Protein AF-A0A0N1F2L9-F1 (afdb_monomer)

Secondary structure (DSSP, 8-state):
--EEEEEESS-EEETTTTEEE-TT-EEEEETTS---TTEE-TTSPBPPTTTS--TT-THHHHTS-HHHHHHHHHHTT---TT--HHHHHHHHHHHHHH-

Radius of gyration: 15.17 Å; Cα contacts (8 Å, |Δi|>4): 146; chains: 1; bounding box: 30×22×40 Å

Sequence (99 aa):
MSKVTYTAGGQIYLSDEGRMVYDGDTFEADAAAPIGDNWLDEKGQEIPADKKRKKGDPSRYSALSEADVKALASARKIPTTGKDKAALVAALAADDADA

Foldseek 3Di:
DDKFKWAFCAWDQDPVVRDIDGHGDIDIDPLLDQADQRIGHPVRHGDPVVSRQDQLRLVSQVPPDLVVLLVVCVVVVNDDPPDGSSRSSNSSSVVRVVD

Nearest PDB structures (foldseek):
  1oxv-assembly3_D  TM=2.766E-01  e=2.638E+00  Saccharolobus solfataricus
  1oxx-assembly1_K  TM=2.637E-01  e=2.638E+00  Saccharolobus solfataricus

Solvent-accessible surface area (backbone atoms only — not comparable to full-atom values): 5746 Å² total; per-residue (Å²): 132,64,71,39,62,28,15,24,69,28,82,42,75,41,78,92,77,72,43,78,44,44,61,77,40,74,47,75,42,53,69,70,54,76,52,55,93,44,43,15,33,73,85,63,41,78,52,51,73,90,72,33,51,51,81,32,45,39,69,62,42,66,78,44,51,60,66,54,41,51,52,52,27,51,74,69,70,42,88,63,83,95,52,52,60,69,56,43,25,48,48,51,13,51,55,52,57,75,106

Mean predicted aligned error: 12.19 Å

pLDDT: mean 76.74, std 11.25, range [45.5, 90.19]

Structure (mmCIF, N/CA/C/O backbone):
data_AF-A0A0N1F2L9-F1
#
_entry.id   AF-A0A0N1F2L9-F1
#
loop_
_atom_site.group_PDB
_atom_site.id
_atom_site.type_symbol
_atom_site.label_atom_id
_atom_site.label_alt_id
_atom_site.label_comp_id
_atom_site.label_asym_id
_atom_site.label_entity_id
_atom_site.label_seq_id
_atom_site.pdbx_PDB_ins_code
_atom_site.Cartn_x
_atom_site.Cartn_y
_atom_site.Cartn_z
_atom_site.occupancy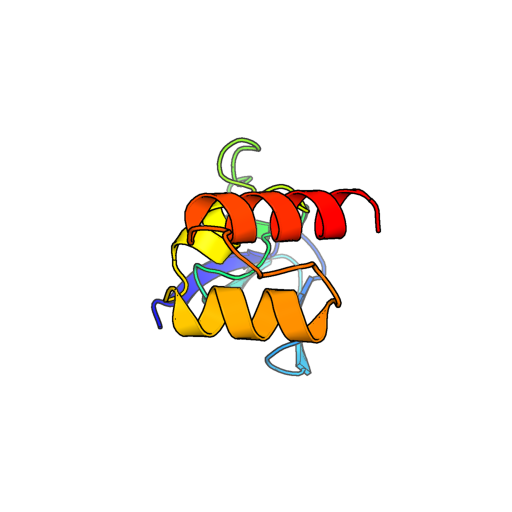
_atom_site.B_iso_or_equiv
_atom_site.auth_seq_id
_atom_site.auth_comp_id
_atom_site.auth_asym_id
_atom_site.auth_atom_id
_atom_site.pdbx_PDB_model_num
ATOM 1 N N . MET A 1 1 ? -9.299 6.141 -6.440 1.00 58.78 1 MET A N 1
ATOM 2 C CA . MET A 1 1 ? -7.997 5.925 -5.784 1.00 58.78 1 MET A CA 1
ATOM 3 C C . MET A 1 1 ? -6.912 6.300 -6.781 1.00 58.78 1 MET A C 1
ATOM 5 O O . MET A 1 1 ? -7.141 6.107 -7.972 1.00 58.78 1 MET A O 1
ATOM 9 N N . SER A 1 2 ? -5.825 6.932 -6.341 1.00 73.50 2 SER A N 1
ATOM 10 C CA . SER A 1 2 ? -4.774 7.411 -7.249 1.00 73.50 2 SER A CA 1
ATOM 11 C C . SER A 1 2 ? -3.778 6.286 -7.514 1.00 73.50 2 SER A C 1
ATOM 13 O O . SER A 1 2 ? -3.154 5.800 -6.574 1.00 73.50 2 SER A O 1
ATOM 15 N N . LYS A 1 3 ? -3.629 5.886 -8.779 1.00 79.12 3 LYS A N 1
ATOM 16 C CA . LYS A 1 3 ? -2.614 4.920 -9.207 1.00 79.12 3 LYS A CA 1
ATOM 17 C C . LYS A 1 3 ? -1.296 5.628 -9.511 1.00 79.12 3 LYS A C 1
ATOM 19 O O . LYS A 1 3 ? -1.297 6.773 -9.959 1.00 79.12 3 LYS A O 1
ATOM 24 N N . VAL A 1 4 ? -0.192 4.946 -9.241 1.00 82.94 4 VAL A N 1
ATOM 25 C CA . VAL A 1 4 ? 1.171 5.394 -9.528 1.00 82.94 4 VAL A CA 1
ATOM 26 C C . VAL A 1 4 ? 1.851 4.307 -10.343 1.00 82.94 4 VAL A C 1
ATOM 28 O O . VAL A 1 4 ? 1.730 3.122 -10.029 1.00 82.94 4 VAL A O 1
ATOM 31 N N . THR A 1 5 ? 2.558 4.718 -11.388 1.00 88.31 5 THR A N 1
ATOM 32 C CA . THR A 1 5 ? 3.365 3.821 -12.211 1.00 88.31 5 THR A CA 1
ATOM 33 C C . THR A 1 5 ? 4.712 3.577 -11.543 1.00 88.31 5 THR A C 1
ATOM 35 O O . THR A 1 5 ? 5.411 4.519 -11.163 1.00 88.31 5 THR A O 1
ATOM 38 N N . TYR A 1 6 ? 5.078 2.309 -11.427 1.00 87.69 6 TYR A N 1
ATOM 39 C CA . TYR A 1 6 ? 6.354 1.828 -10.921 1.00 87.69 6 TYR A CA 1
ATOM 40 C C . TYR A 1 6 ? 7.014 0.931 -11.963 1.00 87.69 6 TYR A C 1
ATOM 42 O O . TYR A 1 6 ? 6.348 0.390 -12.846 1.00 87.69 6 TYR A O 1
ATOM 50 N N . THR A 1 7 ? 8.322 0.755 -11.836 1.00 90.19 7 THR A N 1
ATOM 51 C CA . THR A 1 7 ? 9.083 -0.227 -12.611 1.00 90.19 7 THR A CA 1
ATOM 52 C C . THR A 1 7 ? 9.537 -1.338 -11.679 1.00 90.19 7 THR A C 1
ATOM 54 O O . THR A 1 7 ? 9.881 -1.102 -10.523 1.00 90.19 7 THR A O 1
ATOM 57 N N . ALA A 1 8 ? 9.520 -2.572 -12.146 1.00 89.31 8 ALA A N 1
ATOM 58 C CA . ALA A 1 8 ? 10.018 -3.700 -11.389 1.00 89.31 8 ALA A CA 1
ATOM 59 C C . ALA A 1 8 ? 11.543 -3.798 -11.542 1.00 89.31 8 ALA A C 1
ATOM 61 O O . ALA A 1 8 ? 12.042 -3.949 -12.646 1.00 89.31 8 ALA A O 1
ATOM 62 N N . GLY A 1 9 ? 12.290 -3.714 -10.443 1.00 85.38 9 GLY A N 1
ATOM 63 C CA . GLY A 1 9 ? 13.737 -3.991 -10.385 1.00 85.38 9 GLY A CA 1
ATOM 64 C C . GLY A 1 9 ? 14.061 -5.447 -10.047 1.00 85.38 9 GLY A C 1
ATOM 65 O O . GLY A 1 9 ? 15.125 -5.753 -9.515 1.00 85.38 9 GLY A O 1
ATOM 66 N N . GLY A 1 10 ? 13.079 -6.329 -10.222 1.00 85.38 10 GLY A N 1
ATOM 67 C CA . GLY A 1 10 ? 13.114 -7.741 -9.879 1.00 85.38 10 GLY A CA 1
ATOM 68 C C . GLY A 1 10 ? 11.714 -8.341 -9.980 1.00 85.38 10 GLY A C 1
ATOM 69 O O . GLY A 1 10 ? 10.762 -7.668 -10.362 1.00 85.38 10 GLY A O 1
ATOM 70 N N . GLN A 1 11 ? 11.555 -9.608 -9.604 1.00 84.44 11 GLN A N 1
ATOM 71 C CA . GLN A 1 11 ? 10.232 -10.233 -9.576 1.00 84.44 11 GLN A CA 1
ATOM 72 C C . GLN A 1 11 ? 9.366 -9.619 -8.464 1.00 84.44 11 GLN A C 1
ATOM 74 O O . GLN A 1 11 ? 9.726 -9.662 -7.284 1.00 84.44 11 GLN A O 1
ATOM 79 N N . ILE A 1 12 ? 8.213 -9.065 -8.839 1.00 83.75 12 ILE A N 1
ATOM 80 C CA . ILE A 1 12 ? 7.229 -8.472 -7.930 1.00 83.75 12 ILE A CA 1
ATOM 81 C C . ILE A 1 12 ? 5.911 -9.215 -8.085 1.00 83.75 12 ILE A C 1
ATOM 83 O O . ILE A 1 12 ? 5.405 -9.391 -9.189 1.00 83.75 12 ILE A O 1
ATOM 87 N N . TYR A 1 13 ? 5.319 -9.619 -6.966 1.00 81.38 13 TYR A N 1
ATOM 88 C CA . TYR A 1 13 ? 3.967 -10.158 -6.958 1.00 81.38 13 TYR A CA 1
ATOM 89 C C . TYR A 1 13 ? 2.970 -9.077 -6.538 1.00 81.38 13 TYR A C 1
ATOM 91 O O . TYR A 1 13 ? 3.044 -8.549 -5.427 1.00 81.38 13 TYR A O 1
ATOM 99 N N . LEU A 1 14 ? 2.036 -8.750 -7.430 1.00 80.00 14 LEU A N 1
ATOM 100 C CA . LEU A 1 14 ? 0.943 -7.821 -7.172 1.00 80.00 14 LEU A CA 1
ATOM 101 C C . LEU A 1 14 ? -0.265 -8.606 -6.670 1.00 80.00 14 LEU A C 1
ATOM 103 O O . LEU A 1 14 ? -1.068 -9.101 -7.457 1.00 80.00 14 LEU A O 1
ATOM 107 N N . SER A 1 15 ? -0.391 -8.717 -5.347 1.00 70.69 15 SER A N 1
ATOM 108 C CA . SER A 1 15 ? -1.461 -9.492 -4.702 1.00 70.69 15 SER A CA 1
ATOM 109 C C . SER A 1 15 ? -2.873 -8.995 -5.022 1.00 70.69 15 SER A C 1
ATOM 111 O O . SER A 1 15 ? -3.797 -9.800 -5.015 1.00 70.69 15 SER A O 1
ATOM 113 N N . ASP A 1 16 ? -3.040 -7.700 -5.304 1.00 71.00 16 ASP A N 1
ATOM 114 C CA . ASP A 1 16 ? -4.334 -7.094 -5.663 1.00 71.00 16 ASP A CA 1
ATOM 115 C C . ASP A 1 16 ? -4.824 -7.553 -7.047 1.00 71.00 16 ASP A C 1
ATOM 117 O O . ASP A 1 16 ? -5.991 -7.886 -7.228 1.00 71.00 16 ASP A O 1
ATOM 121 N N . GLU A 1 17 ? -3.905 -7.660 -8.009 1.00 68.56 17 GLU A N 1
ATOM 122 C CA . GLU A 1 17 ? -4.200 -8.086 -9.382 1.00 68.56 17 GLU A CA 1
ATOM 123 C C . GLU A 1 17 ? -3.962 -9.589 -9.610 1.00 68.56 17 GLU A C 1
ATOM 125 O O . GLU A 1 17 ? -4.265 -10.113 -10.681 1.00 68.56 17 GLU A O 1
ATOM 130 N N . GLY A 1 18 ? -3.390 -10.292 -8.627 1.00 79.75 18 GLY A N 1
ATOM 131 C CA . GLY A 1 18 ? -3.030 -11.706 -8.735 1.00 79.75 18 GLY A CA 1
ATOM 132 C C . GLY A 1 18 ? -1.995 -11.995 -9.827 1.00 79.75 18 GLY A C 1
ATOM 133 O O . GLY A 1 18 ? -1.993 -13.092 -10.387 1.00 79.75 18 GLY A O 1
ATOM 134 N N . ARG A 1 19 ? -1.133 -11.023 -10.161 1.00 86.25 19 ARG A N 1
ATOM 135 C CA . ARG A 1 19 ? -0.155 -11.138 -11.254 1.00 86.25 19 ARG A CA 1
ATOM 136 C C . ARG A 1 19 ? 1.278 -10.928 -10.794 1.00 86.25 19 ARG A C 1
ATOM 138 O O . ARG A 1 19 ? 1.550 -10.229 -9.820 1.00 86.25 19 ARG A O 1
ATOM 145 N N . MET A 1 20 ? 2.197 -11.526 -11.540 1.00 84.19 20 MET A N 1
ATOM 146 C CA . MET A 1 20 ? 3.630 -11.368 -11.348 1.00 84.19 20 MET A CA 1
ATOM 147 C C . MET A 1 20 ? 4.177 -10.405 -12.399 1.00 84.19 20 MET A C 1
ATOM 149 O O . MET A 1 20 ? 3.882 -10.546 -13.583 1.00 84.19 20 MET A O 1
ATOM 153 N N . VAL A 1 21 ? 4.950 -9.430 -11.942 1.00 87.62 21 VAL A N 1
ATOM 154 C CA . VAL A 1 21 ? 5.671 -8.463 -12.763 1.00 87.62 21 VAL A CA 1
ATOM 155 C C . VAL A 1 21 ? 7.146 -8.836 -12.715 1.00 87.62 21 VAL A C 1
ATOM 157 O O . VAL A 1 21 ? 7.660 -9.191 -11.649 1.00 87.62 21 VAL A O 1
ATOM 160 N N . TYR A 1 22 ? 7.805 -8.827 -13.867 1.00 87.19 22 TYR A N 1
ATOM 161 C CA . TYR A 1 22 ? 9.195 -9.244 -13.998 1.00 87.19 22 TYR A CA 1
ATOM 162 C C . TYR A 1 22 ? 10.115 -8.031 -14.078 1.00 87.19 22 TYR A C 1
ATOM 164 O O . TYR A 1 22 ? 9.667 -6.909 -14.277 1.00 87.19 22 TYR A O 1
ATOM 172 N N . ASP A 1 23 ? 11.409 -8.261 -13.887 1.00 89.56 23 ASP A N 1
ATOM 173 C CA . ASP A 1 23 ? 12.420 -7.210 -13.969 1.00 89.56 23 ASP A CA 1
ATOM 174 C C . ASP A 1 23 ? 12.313 -6.402 -15.277 1.00 89.56 23 ASP A C 1
ATOM 176 O O . ASP A 1 23 ? 12.196 -6.967 -16.365 1.00 89.56 23 ASP A O 1
ATOM 180 N N . GLY A 1 24 ? 12.329 -5.077 -15.155 1.00 86.31 24 GLY A N 1
ATOM 181 C CA . GLY A 1 24 ? 12.175 -4.119 -16.247 1.00 86.31 24 GLY A CA 1
ATOM 182 C C . GLY A 1 24 ? 10.731 -3.812 -16.658 1.00 86.31 24 GLY A C 1
ATOM 183 O O . GLY A 1 24 ? 10.517 -2.831 -17.373 1.00 86.31 24 GLY A O 1
ATOM 184 N N . ASP A 1 25 ? 9.734 -4.581 -16.210 1.00 89.88 25 ASP A N 1
ATOM 185 C CA . ASP A 1 25 ? 8.334 -4.300 -16.533 1.00 89.88 25 ASP A CA 1
ATOM 186 C C . ASP A 1 25 ? 7.789 -3.121 -15.718 1.00 89.88 25 ASP A C 1
ATOM 188 O O . ASP A 1 25 ? 8.065 -2.957 -14.527 1.00 89.88 25 ASP A O 1
ATOM 192 N N . THR A 1 26 ? 6.949 -2.313 -16.365 1.00 90.12 26 THR A N 1
ATOM 193 C CA . THR A 1 26 ? 6.209 -1.236 -15.699 1.00 90.12 26 THR A CA 1
ATOM 194 C C . THR A 1 26 ? 4.836 -1.723 -15.258 1.00 90.12 26 THR A C 1
ATOM 196 O O . THR A 1 26 ? 4.174 -2.505 -15.942 1.00 90.12 26 THR A O 1
ATOM 199 N N . PHE A 1 27 ? 4.394 -1.264 -14.094 1.00 87.94 27 PHE A N 1
ATOM 200 C CA . PHE A 1 27 ? 3.107 -1.633 -13.526 1.00 87.94 27 PHE A CA 1
ATOM 201 C C . PHE A 1 27 ? 2.505 -0.473 -12.742 1.00 87.94 27 PHE A C 1
ATOM 203 O O . PHE A 1 27 ? 3.209 0.358 -12.175 1.00 87.94 27 PHE A O 1
ATOM 210 N N . GLU A 1 28 ? 1.180 -0.420 -12.699 1.00 87.25 28 GLU A N 1
ATOM 211 C CA . GLU A 1 28 ? 0.465 0.542 -11.872 1.00 87.25 28 GLU A CA 1
ATOM 212 C C . GLU A 1 28 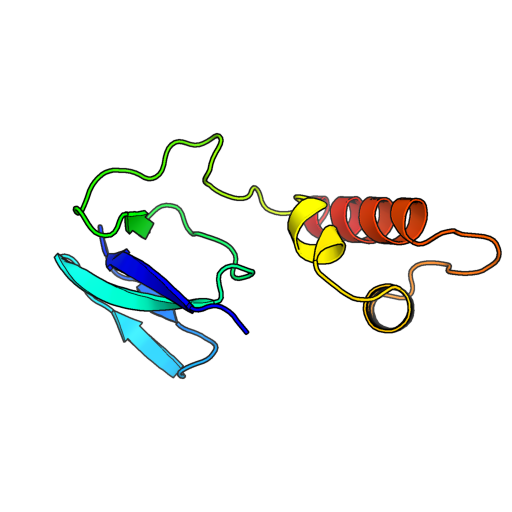? 0.109 -0.107 -10.542 1.00 87.25 28 GLU A C 1
ATOM 214 O O . GLU A 1 28 ? -0.488 -1.182 -10.507 1.00 87.25 28 GLU A O 1
ATOM 219 N N . ALA A 1 29 ? 0.419 0.570 -9.448 1.00 78.69 29 ALA A N 1
ATOM 220 C CA . ALA A 1 29 ? -0.045 0.185 -8.128 1.00 78.69 29 ALA A CA 1
ATOM 221 C C . ALA A 1 29 ? -0.742 1.362 -7.459 1.00 78.69 29 ALA A C 1
ATOM 223 O O . ALA A 1 29 ? -0.564 2.523 -7.835 1.00 78.69 29 ALA A O 1
ATOM 224 N N . ASP A 1 30 ? -1.565 1.068 -6.460 1.00 73.81 30 ASP A N 1
ATOM 225 C CA . ASP A 1 30 ? -2.185 2.127 -5.681 1.00 73.81 30 ASP A CA 1
ATOM 226 C C . ASP A 1 30 ? -1.111 2.950 -4.954 1.00 73.81 30 ASP A C 1
ATOM 228 O O . ASP A 1 30 ? -0.170 2.392 -4.389 1.00 73.81 30 ASP A O 1
ATOM 232 N N . ALA A 1 31 ? -1.257 4.277 -4.922 1.00 66.31 31 ALA A N 1
ATOM 233 C CA . ALA A 1 31 ? -0.349 5.151 -4.176 1.00 66.31 31 ALA A CA 1
ATOM 234 C C . ALA A 1 31 ? -0.307 4.819 -2.669 1.00 66.31 31 ALA A C 1
ATOM 236 O O . ALA A 1 31 ? 0.606 5.243 -1.954 1.00 66.31 31 ALA A O 1
ATOM 237 N N . ALA A 1 32 ? -1.322 4.121 -2.150 1.00 61.75 32 ALA A N 1
ATOM 238 C CA . ALA A 1 32 ? -1.372 3.623 -0.783 1.00 61.75 32 ALA A CA 1
ATOM 239 C C . ALA A 1 32 ? -0.704 2.249 -0.597 1.00 61.75 32 ALA A C 1
ATOM 241 O O . ALA A 1 32 ? -0.484 1.854 0.550 1.00 61.75 32 ALA A O 1
ATOM 242 N N . ALA A 1 33 ? -0.353 1.538 -1.674 1.00 65.69 33 ALA A N 1
ATOM 243 C CA . ALA A 1 33 ? 0.253 0.215 -1.594 1.00 65.69 33 ALA A CA 1
ATOM 244 C C . ALA A 1 33 ? 1.649 0.265 -0.935 1.00 65.69 33 ALA A C 1
ATOM 246 O O . ALA A 1 33 ? 2.399 1.232 -1.115 1.00 65.69 33 ALA A O 1
ATOM 247 N N . PRO A 1 34 ? 2.023 -0.762 -0.150 1.00 64.12 34 PRO A N 1
ATOM 248 C CA . PRO A 1 34 ? 3.375 -0.880 0.374 1.00 64.12 34 PRO A CA 1
ATOM 249 C C . PRO A 1 34 ? 4.355 -1.118 -0.781 1.00 64.12 34 PRO A C 1
ATOM 251 O O . PRO A 1 34 ? 4.239 -2.091 -1.522 1.00 64.12 34 PRO A O 1
ATOM 254 N N . ILE A 1 35 ? 5.327 -0.221 -0.914 1.00 72.94 35 ILE A N 1
ATOM 255 C CA . ILE A 1 35 ? 6.383 -0.300 -1.923 1.00 72.94 35 ILE A CA 1
ATOM 256 C C . ILE A 1 35 ? 7.438 -1.289 -1.416 1.00 72.94 35 ILE A C 1
ATOM 258 O O . ILE A 1 35 ? 8.058 -1.045 -0.379 1.00 72.94 35 ILE A O 1
ATOM 262 N N . GLY A 1 36 ? 7.615 -2.410 -2.116 1.00 69.00 36 GLY A N 1
ATOM 263 C CA . GLY A 1 36 ? 8.617 -3.423 -1.775 1.00 69.00 36 GLY A CA 1
ATOM 264 C C . GLY A 1 36 ? 10.039 -3.025 -2.184 1.00 69.00 36 GLY A C 1
ATOM 265 O O . GLY A 1 36 ? 10.240 -2.082 -2.945 1.00 69.00 36 GLY A O 1
ATOM 266 N N . ASP A 1 37 ? 11.044 -3.772 -1.723 1.00 71.75 37 ASP A N 1
ATOM 267 C CA . ASP A 1 37 ? 12.456 -3.469 -2.003 1.00 71.75 37 ASP A CA 1
ATOM 268 C C . ASP A 1 37 ? 12.824 -3.475 -3.491 1.00 71.75 37 ASP A C 1
ATOM 270 O O . ASP A 1 37 ? 13.651 -2.664 -3.904 1.00 71.75 37 ASP A O 1
ATOM 274 N N . ASN A 1 38 ? 12.158 -4.320 -4.285 1.00 81.50 38 ASN A N 1
ATOM 275 C CA . ASN A 1 38 ? 12.369 -4.448 -5.731 1.00 81.50 38 ASN A CA 1
ATOM 276 C C . ASN A 1 38 ? 11.563 -3.437 -6.561 1.00 81.50 38 ASN A C 1
ATOM 278 O O . ASN A 1 38 ? 11.557 -3.527 -7.782 1.00 81.50 38 ASN A O 1
ATOM 282 N N . TRP A 1 39 ? 10.833 -2.513 -5.934 1.00 86.44 39 TRP A N 1
ATOM 283 C CA . TRP A 1 39 ? 10.043 -1.518 -6.655 1.00 86.44 39 TRP A CA 1
ATOM 284 C C . TRP A 1 39 ? 10.920 -0.308 -6.983 1.00 86.44 39 TRP A C 1
ATOM 286 O O . TRP A 1 39 ? 11.531 0.303 -6.102 1.00 86.44 39 TRP A O 1
ATOM 296 N N . LEU A 1 40 ? 10.948 0.048 -8.258 1.00 87.19 40 LEU A N 1
ATOM 297 C CA . LEU A 1 40 ? 11.623 1.211 -8.813 1.00 87.19 40 LEU A CA 1
ATOM 298 C C . LEU A 1 40 ? 10.576 2.250 -9.227 1.00 87.19 40 LEU A C 1
ATOM 300 O O . LEU A 1 40 ? 9.397 1.937 -9.406 1.00 87.19 40 LEU A O 1
ATOM 304 N N . ASP A 1 41 ? 10.984 3.507 -9.366 1.00 85.44 41 ASP A N 1
ATOM 305 C CA . ASP A 1 41 ? 10.096 4.561 -9.852 1.00 85.44 41 ASP A CA 1
ATOM 306 C C . ASP A 1 41 ? 9.713 4.347 -11.335 1.00 85.44 41 ASP A C 1
ATOM 308 O O . ASP A 1 41 ? 10.198 3.428 -11.999 1.00 85.44 41 ASP A O 1
ATOM 312 N N . GLU A 1 42 ? 8.848 5.207 -11.878 1.00 84.75 42 GLU A N 1
ATOM 313 C CA . GLU A 1 42 ? 8.499 5.256 -13.310 1.00 84.75 42 GLU A CA 1
ATOM 314 C C . GLU A 1 42 ? 9.731 5.232 -14.234 1.00 84.75 42 GLU A C 1
ATOM 316 O O . GLU A 1 42 ? 9.677 4.695 -15.337 1.00 84.75 42 GLU A O 1
ATOM 321 N N . LYS A 1 43 ? 10.849 5.813 -13.793 1.00 84.00 43 LYS A N 1
ATOM 322 C CA . LYS A 1 43 ? 12.096 5.908 -14.558 1.00 84.00 43 LYS A CA 1
ATOM 323 C C . LYS A 1 43 ? 13.056 4.745 -14.316 1.00 84.00 43 LYS A C 1
ATOM 325 O O . LYS A 1 43 ? 14.187 4.800 -14.797 1.00 84.00 43 LYS A O 1
ATOM 330 N N . GLY A 1 44 ? 12.641 3.726 -13.564 1.00 79.62 44 GLY A N 1
ATOM 331 C CA . GLY A 1 44 ? 13.489 2.589 -13.219 1.00 79.62 44 GLY A CA 1
ATOM 332 C C . GLY A 1 44 ? 14.610 2.941 -12.240 1.00 79.62 44 GLY A C 1
ATOM 333 O O . GLY A 1 44 ? 15.635 2.266 -12.223 1.00 79.62 44 GLY A O 1
ATOM 334 N N . GLN A 1 45 ? 14.463 4.000 -11.440 1.00 84.88 45 GLN A N 1
ATOM 335 C CA . GLN A 1 45 ? 15.415 4.331 -10.380 1.00 84.88 45 GLN A CA 1
ATOM 336 C C . GLN A 1 45 ? 14.948 3.760 -9.049 1.00 84.88 45 GLN A C 1
ATOM 338 O O . GLN A 1 45 ? 13.751 3.643 -8.782 1.00 84.88 45 GLN A O 1
ATOM 343 N N . GLU A 1 46 ? 15.904 3.431 -8.181 1.00 78.94 46 GLU A N 1
ATOM 344 C CA . GLU A 1 46 ? 15.585 3.015 -6.822 1.00 78.94 46 GLU A CA 1
ATOM 345 C C . GLU A 1 46 ? 14.734 4.082 -6.141 1.00 78.94 46 GLU A C 1
ATOM 347 O O . GLU A 1 46 ? 15.103 5.257 -6.054 1.00 78.94 46 GLU A O 1
ATOM 352 N N . ILE A 1 47 ? 13.581 3.661 -5.629 1.00 76.12 47 ILE A N 1
ATOM 353 C CA . ILE A 1 47 ? 12.752 4.545 -4.827 1.00 76.12 47 ILE A CA 1
ATOM 354 C C . ILE A 1 47 ? 13.553 4.829 -3.552 1.00 76.12 47 ILE A C 1
ATOM 356 O O . ILE A 1 47 ? 13.912 3.886 -2.841 1.00 76.12 47 ILE A O 1
ATOM 360 N N . PRO A 1 48 ? 13.881 6.094 -3.238 1.00 64.94 48 PRO A N 1
ATOM 361 C CA . PRO A 1 48 ? 14.687 6.397 -2.064 1.00 64.94 48 PRO A CA 1
ATOM 362 C C . PRO A 1 48 ? 13.994 5.860 -0.811 1.00 64.94 48 PRO A C 1
ATOM 364 O O . PRO A 1 48 ? 12.769 5.899 -0.721 1.00 64.94 48 PRO A O 1
ATOM 367 N N . ALA A 1 49 ? 14.760 5.375 0.169 1.00 60.38 49 ALA A N 1
ATOM 368 C CA . ALA A 1 49 ? 14.220 4.734 1.374 1.00 60.38 49 ALA A CA 1
ATOM 369 C C . ALA A 1 49 ? 13.228 5.615 2.165 1.00 60.38 49 ALA A C 1
ATOM 371 O O . ALA A 1 49 ? 12.364 5.093 2.856 1.00 60.38 49 ALA A O 1
ATOM 372 N N . ASP A 1 50 ? 13.328 6.938 2.024 1.00 56.22 50 ASP A N 1
ATOM 373 C CA . ASP A 1 50 ? 12.394 7.927 2.582 1.00 56.22 50 ASP A CA 1
ATOM 374 C C . ASP A 1 50 ? 11.019 7.925 1.875 1.00 56.22 50 ASP A C 1
ATOM 376 O O . ASP A 1 50 ? 9.986 8.209 2.474 1.00 56.22 50 ASP A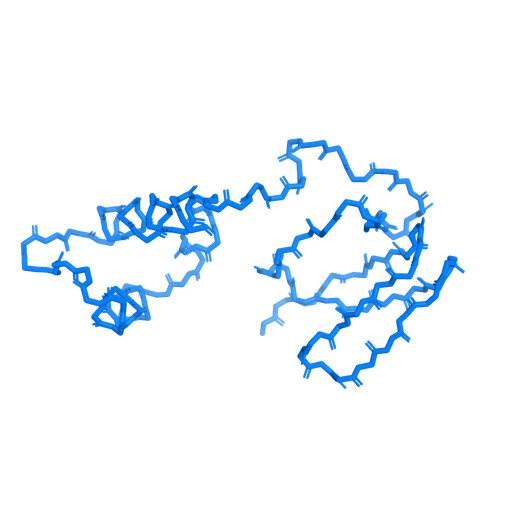 O 1
ATOM 380 N N . LYS A 1 51 ? 10.992 7.532 0.594 1.00 60.25 51 LYS A N 1
ATOM 381 C CA . LYS A 1 51 ? 9.779 7.319 -0.211 1.00 60.25 51 LYS A CA 1
ATOM 382 C C . LYS A 1 51 ? 9.305 5.865 -0.216 1.00 60.25 51 LYS A C 1
ATOM 384 O O . LYS A 1 51 ? 8.130 5.623 -0.493 1.00 60.25 51 LYS A O 1
ATOM 389 N N . LYS A 1 52 ? 10.180 4.902 0.101 1.00 59.66 52 LYS A N 1
ATOM 390 C CA . LYS A 1 52 ? 9.785 3.522 0.412 1.00 59.66 52 LYS A CA 1
ATOM 391 C C . LYS A 1 52 ? 8.999 3.565 1.722 1.00 59.66 52 LYS A C 1
ATOM 393 O O . LYS A 1 52 ? 9.574 3.710 2.797 1.00 59.66 52 LYS A O 1
ATOM 398 N N . ARG A 1 53 ? 7.667 3.480 1.657 1.00 55.91 53 ARG A N 1
ATOM 399 C CA . ARG A 1 53 ? 6.840 3.448 2.872 1.00 55.91 53 ARG A CA 1
ATOM 400 C C . ARG A 1 53 ? 7.192 2.207 3.693 1.00 55.91 53 ARG A C 1
ATOM 402 O O . ARG A 1 53 ? 6.746 1.109 3.368 1.00 55.91 53 ARG A O 1
ATOM 409 N N . LYS A 1 54 ? 7.957 2.398 4.773 1.00 48.06 54 LYS A N 1
ATOM 410 C CA . LYS A 1 54 ? 8.309 1.351 5.746 1.00 48.06 54 LYS A CA 1
ATOM 411 C C . LYS A 1 54 ? 7.071 0.574 6.177 1.00 48.06 54 LYS A C 1
ATOM 413 O O . LYS A 1 54 ? 6.033 1.185 6.411 1.00 48.06 54 LYS A O 1
ATOM 418 N N . LYS A 1 55 ? 7.178 -0.752 6.328 1.00 45.50 55 LYS A N 1
ATOM 419 C CA . LYS A 1 55 ? 6.213 -1.572 7.090 1.00 45.50 55 LYS A CA 1
ATOM 420 C C . LYS A 1 55 ? 5.921 -0.864 8.429 1.00 45.50 55 LYS A C 1
ATOM 422 O O . LYS A 1 55 ? 6.855 -0.386 9.067 1.00 45.50 55 LYS A O 1
ATOM 427 N N . GLY A 1 56 ? 4.648 -0.679 8.776 1.00 50.94 56 GLY A N 1
ATOM 428 C CA . GLY A 1 56 ? 4.225 0.162 9.901 1.00 50.94 56 GLY A CA 1
ATOM 429 C C . GLY A 1 56 ? 4.200 1.681 9.683 1.00 50.94 56 GLY A C 1
ATOM 430 O O . GLY A 1 56 ? 3.980 2.401 10.645 1.00 50.94 56 GLY A O 1
ATOM 431 N N . ASP A 1 57 ? 4.397 2.222 8.476 1.00 56.38 57 ASP A N 1
ATOM 432 C CA . ASP A 1 57 ? 4.363 3.681 8.292 1.00 56.38 57 ASP A CA 1
ATOM 433 C C . ASP A 1 57 ? 2.940 4.249 8.485 1.00 56.38 57 ASP A C 1
ATOM 435 O O . ASP A 1 57 ? 2.048 3.899 7.710 1.00 56.38 57 ASP A O 1
ATOM 439 N N . PRO A 1 58 ? 2.696 5.151 9.455 1.00 56.78 58 PRO A N 1
ATOM 440 C CA . PRO A 1 58 ? 1.362 5.677 9.751 1.00 56.78 58 PRO A CA 1
ATOM 441 C C . PRO A 1 58 ? 0.720 6.420 8.573 1.00 56.78 58 PRO A C 1
ATOM 443 O O . PRO A 1 58 ? -0.507 6.497 8.491 1.00 56.78 58 PRO A O 1
ATOM 446 N N . SER A 1 59 ? 1.507 6.902 7.605 1.00 61.69 59 SER A N 1
ATOM 447 C CA . SER A 1 59 ? 0.994 7.644 6.447 1.00 61.69 59 SER A CA 1
ATOM 448 C C . SER A 1 59 ? 0.087 6.804 5.547 1.00 61.69 59 SER A C 1
ATOM 450 O O . SER A 1 59 ? -0.754 7.369 4.847 1.00 61.69 59 SER A O 1
ATOM 452 N N . ARG A 1 60 ? 0.201 5.467 5.590 1.00 64.81 60 ARG A N 1
ATOM 453 C CA . ARG A 1 60 ? -0.706 4.547 4.875 1.00 64.81 60 ARG A CA 1
ATOM 454 C C . ARG A 1 60 ? -2.137 4.592 5.426 1.00 64.81 60 ARG A C 1
ATOM 456 O O . ARG A 1 60 ? -3.088 4.423 4.674 1.00 64.81 60 ARG A O 1
ATOM 463 N N . TYR A 1 61 ? -2.292 4.890 6.717 1.00 70.38 61 TYR A N 1
ATOM 464 C CA . TYR A 1 61 ? -3.596 5.036 7.366 1.00 70.38 61 TYR A CA 1
ATOM 465 C C . TYR A 1 61 ? -4.046 6.502 7.432 1.00 70.38 61 TYR A C 1
ATOM 467 O O . TYR A 1 61 ? -5.237 6.777 7.544 1.00 70.38 61 TYR A O 1
ATOM 475 N N . SER A 1 62 ? -3.126 7.464 7.310 1.00 67.56 62 SER A N 1
ATOM 476 C CA . SER A 1 62 ? -3.459 8.896 7.269 1.00 67.56 62 SER A CA 1
ATOM 477 C C . SER A 1 62 ? -4.342 9.273 6.073 1.00 67.56 62 SER A C 1
ATOM 479 O O . SER A 1 62 ? -5.189 10.163 6.200 1.00 67.56 62 SER A O 1
ATOM 481 N N . ALA A 1 63 ? -4.175 8.576 4.941 1.00 67.62 63 ALA A N 1
ATOM 482 C CA . ALA A 1 63 ? -4.986 8.743 3.733 1.00 67.62 63 ALA A CA 1
ATOM 483 C C . ALA A 1 63 ? -6.405 8.148 3.851 1.00 67.62 63 ALA A C 1
ATOM 485 O O . ALA A 1 63 ? -7.281 8.509 3.069 1.00 67.62 63 ALA A O 1
ATOM 486 N N . LEU A 1 64 ? -6.643 7.268 4.828 1.00 73.19 64 LEU A N 1
ATOM 487 C CA . LEU A 1 64 ? -7.951 6.666 5.084 1.00 73.19 64 LEU A CA 1
ATOM 488 C C . LEU A 1 64 ? -8.857 7.642 5.844 1.00 73.19 64 LEU A C 1
ATOM 490 O O . LEU A 1 64 ? -8.380 8.490 6.607 1.00 73.19 64 LEU A O 1
ATOM 494 N N . SER A 1 65 ? -10.173 7.531 5.669 1.00 77.56 65 SER A N 1
ATOM 495 C CA . SER A 1 65 ? -11.128 8.312 6.463 1.00 77.56 65 SER A CA 1
ATOM 496 C C . SER A 1 65 ? -11.113 7.841 7.918 1.00 77.56 65 SER A C 1
ATOM 498 O O . SER A 1 65 ? -10.746 6.706 8.205 1.00 77.56 65 SER A O 1
ATOM 500 N N . GLU A 1 66 ? -11.540 8.676 8.867 1.00 81.44 66 GLU A N 1
ATOM 501 C CA . GLU A 1 66 ? -11.599 8.263 10.281 1.00 81.44 66 GLU A CA 1
ATOM 502 C C . GLU A 1 66 ? -12.440 6.989 10.486 1.00 81.44 66 GLU A C 1
ATOM 504 O O . GLU A 1 66 ? -12.056 6.115 11.261 1.00 81.44 66 GLU A O 1
ATOM 509 N N . ALA A 1 67 ? -13.536 6.846 9.733 1.00 82.31 67 ALA A N 1
ATOM 510 C CA . ALA A 1 67 ? -14.365 5.644 9.734 1.00 82.31 67 ALA A CA 1
ATOM 511 C C . ALA A 1 67 ? -13.590 4.392 9.286 1.00 82.31 67 ALA A C 1
ATOM 513 O O . ALA A 1 67 ? -13.650 3.369 9.967 1.00 82.31 67 ALA A O 1
A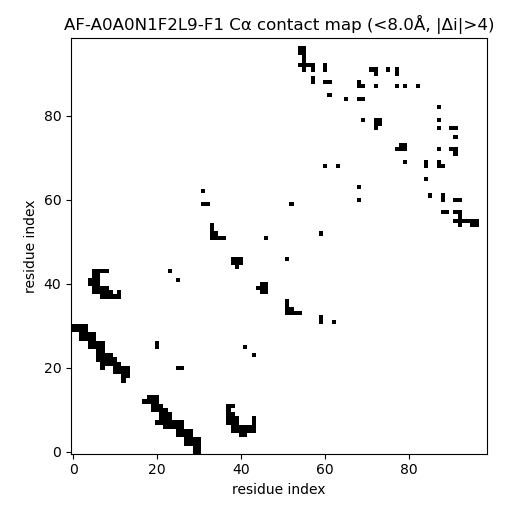TOM 514 N N . ASP A 1 68 ? -12.818 4.490 8.200 1.00 81.31 68 ASP A N 1
ATOM 515 C CA . ASP A 1 68 ? -12.002 3.391 7.672 1.00 81.31 68 ASP A CA 1
ATOM 516 C C . ASP A 1 68 ? -10.891 3.008 8.653 1.00 81.31 68 ASP A C 1
ATOM 518 O O . ASP A 1 68 ? -10.699 1.833 8.954 1.00 81.31 68 ASP A O 1
ATOM 522 N N . VAL A 1 69 ? -10.203 4.001 9.227 1.00 85.19 69 VAL A N 1
ATOM 523 C CA . VAL A 1 69 ? -9.169 3.787 10.250 1.00 85.19 69 VAL A CA 1
ATOM 524 C C . VAL A 1 69 ? -9.761 3.081 11.474 1.00 85.19 69 VAL A C 1
ATOM 526 O O . VAL A 1 69 ? -9.161 2.151 12.011 1.00 85.19 69 VAL A O 1
ATOM 529 N N . LYS A 1 70 ? -10.955 3.481 11.921 1.00 84.94 70 LYS A N 1
ATOM 530 C CA . LYS A 1 70 ? -11.626 2.884 13.083 1.00 84.94 70 LYS A CA 1
ATOM 531 C C . LYS A 1 70 ? -12.131 1.469 12.803 1.00 84.94 70 LYS A C 1
ATOM 533 O O . LYS A 1 70 ? -12.036 0.609 13.682 1.00 84.94 70 LYS A O 1
ATOM 538 N N . ALA A 1 71 ? -12.622 1.215 11.591 1.00 84.50 71 ALA A N 1
ATOM 539 C CA . ALA A 1 71 ? -12.996 -0.119 11.134 1.00 84.50 71 ALA A CA 1
ATOM 540 C C . ALA A 1 71 ? -11.771 -1.043 11.078 1.00 84.50 71 ALA A C 1
ATOM 542 O O . ALA A 1 71 ? -11.820 -2.155 11.600 1.00 84.50 71 ALA A O 1
ATOM 543 N N . LEU A 1 72 ? -10.649 -0.553 10.543 1.00 81.31 72 LEU A N 1
ATOM 544 C C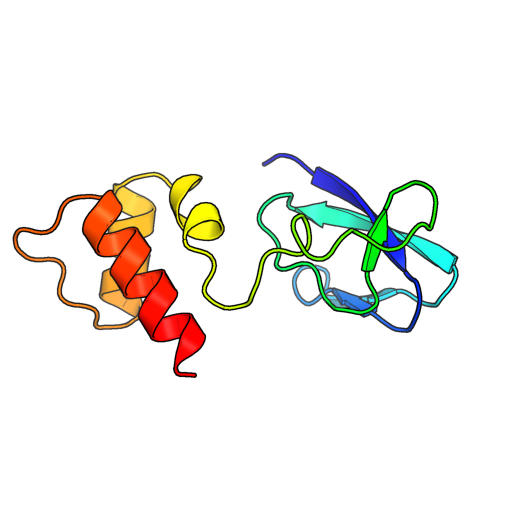A . LEU A 1 72 ? -9.396 -1.300 10.463 1.00 81.31 72 LEU A CA 1
ATOM 545 C C . LEU A 1 72 ? -8.828 -1.603 11.857 1.00 81.31 72 LEU A C 1
ATOM 547 O O . LEU A 1 72 ? -8.464 -2.741 12.144 1.00 81.31 72 LEU A O 1
ATOM 551 N N . ALA A 1 73 ? -8.826 -0.610 12.752 1.00 85.88 73 ALA A N 1
ATOM 552 C CA . ALA A 1 73 ? -8.422 -0.786 14.145 1.00 85.88 73 ALA A CA 1
ATOM 553 C C . ALA A 1 73 ? -9.300 -1.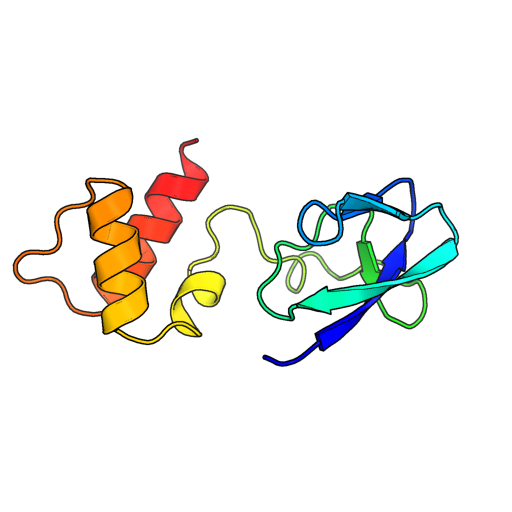827 14.856 1.00 85.88 73 ALA A C 1
ATOM 555 O O . ALA A 1 73 ? -8.780 -2.725 15.514 1.00 85.88 73 ALA A O 1
ATOM 556 N N . SER A 1 74 ? -10.620 -1.775 14.657 1.00 85.69 74 SER A N 1
ATOM 557 C CA . SER A 1 74 ? -11.548 -2.760 15.226 1.00 85.69 74 SER A CA 1
ATOM 558 C C . SER A 1 74 ? -11.305 -4.171 14.680 1.00 85.69 74 SER A C 1
ATOM 560 O O . SER A 1 74 ? -11.294 -5.130 15.451 1.00 85.69 74 SER A O 1
ATOM 562 N N . ALA A 1 75 ? -11.051 -4.309 13.373 1.00 83.94 75 ALA A N 1
ATOM 563 C CA . ALA A 1 75 ? -10.736 -5.589 12.736 1.00 83.94 75 ALA A CA 1
ATOM 564 C C . ALA A 1 75 ? -9.443 -6.213 13.289 1.00 83.94 75 ALA A C 1
ATOM 566 O O . ALA A 1 75 ? -9.375 -7.424 13.492 1.00 83.94 75 ALA A O 1
ATOM 567 N N . ARG A 1 76 ? -8.446 -5.379 13.608 1.00 81.12 76 ARG A N 1
ATOM 568 C CA . ARG A 1 76 ? -7.187 -5.794 14.245 1.00 81.12 76 ARG A CA 1
ATOM 569 C C . ARG A 1 76 ? -7.262 -5.904 15.771 1.00 81.12 76 ARG A C 1
ATOM 571 O O . ARG A 1 76 ? -6.245 -6.099 16.421 1.00 81.12 76 ARG A O 1
ATOM 578 N N . LYS A 1 77 ? -8.460 -5.798 16.364 1.00 86.06 77 LYS A N 1
ATOM 579 C CA . LYS A 1 77 ? -8.682 -5.814 17.825 1.00 86.06 77 LYS A CA 1
ATOM 580 C C . LYS A 1 77 ? -7.908 -4.719 18.578 1.00 86.06 77 LYS A C 1
ATOM 582 O O . LYS A 1 77 ? -7.653 -4.843 19.775 1.00 86.06 77 LYS A O 1
ATOM 587 N N . ILE A 1 78 ? -7.576 -3.622 17.900 1.00 84.31 78 ILE A N 1
ATOM 588 C CA . ILE A 1 78 ? -6.942 -2.449 18.495 1.00 84.31 78 ILE A CA 1
ATOM 589 C C . ILE A 1 78 ? -8.026 -1.633 19.216 1.00 84.31 78 ILE A C 1
ATOM 591 O O . ILE A 1 78 ? -9.053 -1.308 18.617 1.00 84.31 78 ILE A O 1
ATOM 595 N N . PRO A 1 79 ? -7.825 -1.252 20.490 1.00 85.62 79 PRO A N 1
ATOM 596 C CA . PRO A 1 79 ? -8.832 -0.519 21.246 1.00 85.62 79 PRO A CA 1
ATOM 597 C C . PRO A 1 79 ? -9.070 0.867 20.641 1.00 85.62 79 PRO A C 1
ATOM 599 O O . PRO A 1 79 ? -8.128 1.659 20.528 1.00 85.62 79 PRO A O 1
ATOM 602 N N . THR A 1 80 ? -10.330 1.156 20.292 1.00 84.50 80 THR A N 1
ATOM 603 C CA . THR A 1 80 ? -10.757 2.411 19.644 1.00 84.50 80 THR A CA 1
ATOM 604 C C . THR A 1 80 ? -11.445 3.413 20.575 1.00 84.50 80 THR A C 1
ATOM 606 O O . THR A 1 80 ? -11.775 4.520 20.154 1.00 84.50 80 THR A O 1
ATOM 609 N N . THR A 1 81 ? -11.740 3.032 21.817 1.00 81.81 81 THR A N 1
ATOM 610 C CA . THR A 1 81 ? -12.500 3.866 22.760 1.00 81.81 81 THR A CA 1
ATOM 611 C C . THR A 1 81 ? -11.689 5.091 23.174 1.00 81.81 81 THR A C 1
ATOM 613 O O . THR A 1 81 ? -10.601 4.947 23.724 1.00 81.81 81 THR A O 1
ATOM 616 N N . GLY A 1 82 ? -12.217 6.290 22.907 1.00 81.00 82 GLY A N 1
ATOM 617 C CA . GLY A 1 82 ? -11.576 7.560 23.269 1.00 81.00 82 GLY A CA 1
ATOM 618 C C . GLY A 1 82 ? -10.321 7.908 22.462 1.00 81.00 82 GLY A C 1
ATOM 619 O O . GLY A 1 82 ? -9.566 8.772 22.891 1.00 81.00 82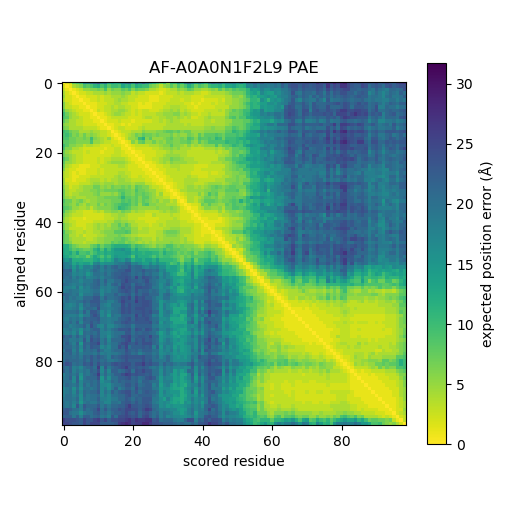 GLY A O 1
ATOM 620 N N . LYS A 1 83 ? -10.071 7.232 21.330 1.00 81.38 83 LYS A N 1
ATOM 621 C CA . LYS A 1 83 ? -8.929 7.520 20.454 1.00 81.38 83 LYS A CA 1
ATOM 622 C C . LYS A 1 83 ? -9.363 8.284 19.210 1.00 81.38 83 LYS A C 1
ATOM 624 O O . LYS A 1 83 ? -10.227 7.815 18.471 1.00 81.38 83 LYS A O 1
ATOM 629 N N . ASP A 1 84 ? -8.699 9.405 18.956 1.00 86.12 84 ASP A N 1
ATOM 630 C CA . ASP A 1 84 ? -8.820 10.167 17.714 1.00 86.12 84 ASP A CA 1
ATOM 631 C C . ASP A 1 84 ? -8.169 9.434 16.535 1.00 86.12 84 ASP A C 1
ATOM 633 O O . ASP A 1 84 ? -7.319 8.553 16.719 1.00 86.12 84 ASP A O 1
ATOM 637 N N . LYS A 1 85 ? -8.507 9.846 15.305 1.00 81.94 85 LYS A N 1
ATOM 638 C CA . LYS A 1 85 ? -7.937 9.294 14.065 1.00 81.94 85 LYS A CA 1
ATOM 639 C C . LYS A 1 85 ? -6.419 9.106 14.141 1.00 81.94 85 LYS A C 1
ATOM 641 O O . LYS A 1 85 ? -5.927 8.028 13.830 1.00 81.94 85 LYS A O 1
ATOM 646 N N . ALA A 1 86 ? -5.675 10.120 14.586 1.00 83.38 86 ALA A N 1
ATOM 647 C CA . ALA A 1 86 ? -4.215 10.058 14.672 1.00 83.38 86 ALA A CA 1
ATOM 648 C C . ALA A 1 86 ? -3.715 8.964 15.637 1.00 83.38 86 ALA A C 1
ATOM 650 O O . ALA A 1 86 ? -2.766 8.249 15.321 1.00 83.38 86 ALA A O 1
ATOM 651 N N . ALA A 1 87 ? -4.383 8.784 16.780 1.00 86.25 87 ALA A N 1
ATOM 652 C CA . ALA A 1 87 ? -4.040 7.750 17.754 1.00 86.25 87 ALA A CA 1
ATOM 653 C C . ALA A 1 87 ? -4.366 6.338 17.237 1.00 86.25 87 ALA A C 1
ATOM 655 O O . ALA A 1 87 ? -3.636 5.389 17.522 1.00 86.25 87 ALA A O 1
ATOM 656 N N . LEU A 1 88 ? -5.437 6.193 16.451 1.00 86.75 88 LEU A N 1
ATOM 657 C CA . LEU A 1 88 ? -5.777 4.937 15.780 1.00 86.75 88 LEU A CA 1
ATOM 658 C C . LEU A 1 88 ? -4.777 4.598 14.668 1.00 86.75 88 LEU A C 1
ATOM 660 O O . LEU A 1 88 ? -4.317 3.463 14.594 1.00 86.75 88 LEU A O 1
ATOM 664 N N . VAL A 1 89 ? -4.400 5.587 13.853 1.00 84.69 89 VAL A N 1
ATOM 665 C CA . VAL A 1 89 ? -3.369 5.469 12.811 1.00 84.69 89 VAL A CA 1
ATOM 666 C C . VAL A 1 89 ? -2.033 5.029 13.414 1.00 84.69 89 VAL A C 1
ATOM 668 O O . VAL A 1 89 ? -1.423 4.088 12.915 1.00 84.69 89 VAL A O 1
ATOM 671 N N . ALA A 1 90 ? -1.598 5.663 14.506 1.00 83.56 90 ALA A N 1
ATOM 672 C CA . ALA A 1 90 ? -0.364 5.301 15.198 1.00 83.56 90 ALA A CA 1
ATOM 673 C C . ALA A 1 90 ? -0.421 3.885 15.797 1.00 83.56 90 ALA A C 1
ATOM 675 O O . ALA A 1 90 ? 0.556 3.147 15.723 1.00 83.56 90 ALA A O 1
ATOM 676 N N . ALA A 1 91 ? -1.567 3.479 16.352 1.00 84.31 91 ALA A N 1
ATOM 677 C CA . ALA A 1 91 ? -1.740 2.133 16.893 1.00 84.31 91 ALA A CA 1
ATOM 678 C C . ALA A 1 91 ? -1.730 1.056 15.794 1.00 84.31 91 ALA A C 1
ATOM 680 O O . ALA A 1 91 ? -1.107 0.016 15.971 1.00 84.31 91 ALA A O 1
ATOM 681 N N . LEU A 1 92 ? -2.367 1.322 14.650 1.00 82.44 92 LEU A N 1
ATOM 682 C CA . LEU A 1 92 ? -2.331 0.454 13.467 1.00 82.44 92 LEU A CA 1
ATOM 683 C C . LEU A 1 92 ? -0.930 0.357 12.855 1.00 82.44 92 LEU A C 1
ATOM 685 O O . LEU A 1 92 ? -0.538 -0.694 12.361 1.00 82.44 92 LEU A O 1
ATOM 689 N N . ALA A 1 93 ? -0.180 1.456 12.871 1.00 79.31 93 ALA A N 1
ATOM 690 C CA . ALA A 1 93 ? 1.219 1.504 12.461 1.00 79.31 93 ALA A CA 1
ATOM 691 C C . ALA A 1 93 ? 2.115 0.652 13.365 1.00 79.31 93 ALA A C 1
ATOM 693 O O . ALA A 1 93 ? 2.913 -0.132 12.861 1.00 79.31 93 ALA A O 1
ATOM 694 N N . ALA A 1 94 ? 1.947 0.775 14.683 1.00 77.94 94 ALA A N 1
ATOM 695 C CA . ALA A 1 94 ? 2.701 -0.002 15.659 1.00 77.94 94 ALA A CA 1
ATOM 696 C C . ALA A 1 94 ? 2.396 -1.507 15.570 1.00 77.94 94 ALA A C 1
ATOM 698 O O . ALA A 1 94 ? 3.323 -2.307 15.563 1.00 77.94 94 ALA A O 1
ATOM 699 N N . ASP A 1 95 ? 1.121 -1.885 15.437 1.00 77.31 95 ASP A N 1
ATOM 700 C CA . ASP A 1 95 ? 0.688 -3.280 15.255 1.00 77.31 95 ASP A CA 1
ATOM 701 C C . ASP A 1 95 ? 1.302 -3.922 13.997 1.00 77.31 95 ASP A C 1
ATOM 703 O O . ASP A 1 95 ? 1.784 -5.049 14.028 1.00 77.31 95 ASP A O 1
ATOM 707 N N . ASP A 1 96 ? 1.362 -3.175 12.893 1.00 68.00 96 ASP A N 1
ATOM 708 C CA . ASP A 1 96 ? 1.941 -3.650 11.631 1.00 68.00 96 ASP A CA 1
ATOM 709 C C . ASP A 1 96 ? 3.482 -3.724 11.652 1.00 68.00 96 ASP A C 1
ATOM 711 O O . ASP A 1 96 ? 4.072 -4.405 10.815 1.00 68.00 96 ASP A O 1
ATOM 715 N N . ALA A 1 97 ? 4.134 -3.012 12.580 1.00 63.03 97 ALA A N 1
ATOM 716 C CA . ALA A 1 97 ? 5.582 -3.048 12.784 1.00 63.03 97 ALA A CA 1
ATOM 717 C C . ALA A 1 97 ? 6.044 -4.195 13.705 1.00 63.03 97 ALA A C 1
ATOM 719 O O . ALA A 1 97 ? 7.214 -4.568 13.638 1.00 63.03 97 ALA A O 1
ATOM 720 N N . ASP A 1 98 ? 5.155 -4.715 14.560 1.00 51.16 98 ASP A N 1
ATOM 721 C CA . ASP A 1 98 ? 5.434 -5.816 15.500 1.00 51.16 98 ASP A CA 1
ATOM 722 C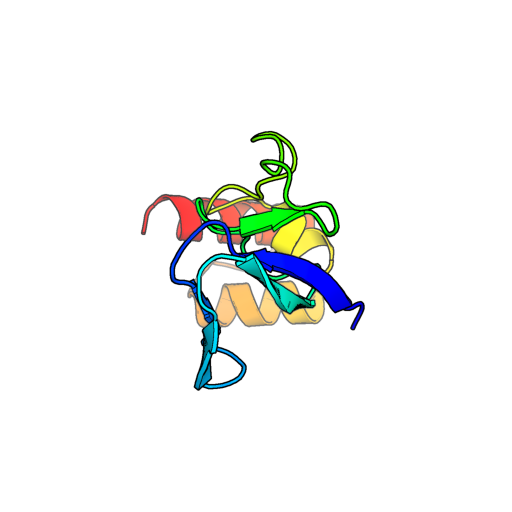 C . ASP A 1 98 ? 5.201 -7.213 14.878 1.00 51.16 98 ASP A C 1
ATOM 724 O O . ASP A 1 98 ? 5.827 -8.189 15.290 1.00 51.16 98 ASP A O 1
ATOM 728 N N . ALA A 1 99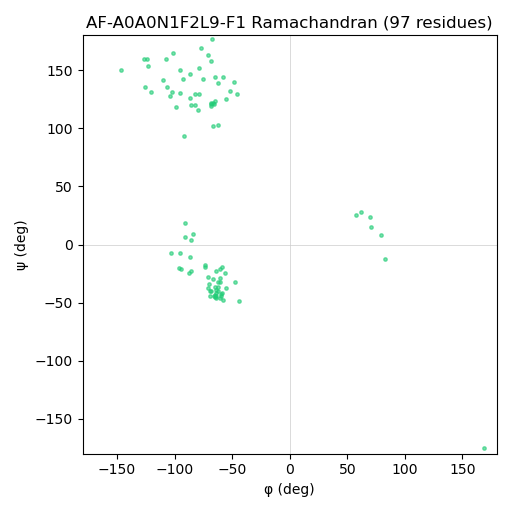 ? 4.344 -7.303 13.850 1.00 51.34 99 ALA A N 1
ATOM 729 C CA . ALA A 1 99 ? 4.127 -8.499 13.017 1.00 51.34 99 ALA A CA 1
ATOM 730 C C . ALA A 1 99 ? 5.188 -8.660 11.913 1.00 51.34 99 ALA A C 1
ATOM 732 O O . ALA A 1 99 ? 5.235 -9.722 11.249 1.00 51.34 99 ALA A O 1
#